Protein AF-A0A939UGF7-F1 (afdb_monomer_lite)

pLDDT: mean 97.0, std 5.58, range [65.94, 98.75]

Radius of gyration: 9.64 Å; chains: 1; bounding box: 22×9×26 Å

Secondary structure (DSSP, 8-state):
-EEEE--SS-TT-HHHHHHHHHHTTTSEEEE---S--

Structure (mmCIF, N/CA/C/O backbone):
data_AF-A0A939UGF7-F1
#
_entry.id   AF-A0A939UGF7-F1
#
loop_
_atom_site.group_PDB
_atom_site.id
_atom_site.type_symbol
_atom_site.label_atom_id
_atom_site.label_alt_id
_atom_site.label_comp_id
_atom_site.label_asym_id
_atom_site.label_entity_id
_atom_site.label_seq_id
_atom_site.pdbx_PDB_ins_code
_atom_site.Cartn_x
_atom_site.Cartn_y
_atom_site.Cartn_z
_atom_site.occupancy
_atom_site.B_iso_or_equiv
_atom_site.auth_seq_id
_atom_site.auth_comp_id
_atom_site.auth_asym_id
_atom_site.auth_atom_id
_atom_site.pdbx_PDB_model_num
ATOM 1 N N . MET A 1 1 ? -14.169 5.981 8.779 1.00 96.31 1 MET A N 1
ATOM 2 C CA . MET A 1 1 ? -14.365 6.484 7.399 1.00 96.31 1 MET A CA 1
ATOM 3 C C . MET A 1 1 ? -13.756 5.480 6.433 1.00 96.31 1 MET A C 1
ATOM 5 O O . MET A 1 1 ? -12.945 4.675 6.882 1.00 96.31 1 MET A O 1
ATOM 9 N N . LYS A 1 2 ? -14.144 5.511 5.155 1.00 98.19 2 LYS A N 1
ATOM 10 C CA . LYS A 1 2 ? -13.481 4.735 4.099 1.00 98.19 2 LYS A CA 1
ATOM 11 C C . LYS A 1 2 ? -12.536 5.660 3.341 1.00 98.19 2 LYS A C 1
ATOM 13 O O . LYS A 1 2 ? -12.979 6.714 2.889 1.00 98.19 2 LYS A O 1
ATOM 18 N N . ILE A 1 3 ? -11.260 5.300 3.259 1.00 98.50 3 ILE A N 1
ATOM 19 C CA . ILE A 1 3 ? -10.206 6.115 2.649 1.00 98.50 3 ILE A CA 1
ATOM 20 C C . ILE A 1 3 ? -9.639 5.362 1.449 1.00 98.50 3 ILE A C 1
ATOM 22 O O . ILE A 1 3 ? -9.190 4.226 1.583 1.00 98.50 3 ILE A O 1
ATOM 26 N N . LEU A 1 4 ? -9.630 6.019 0.290 1.00 98.56 4 LEU A N 1
ATOM 27 C CA . LEU A 1 4 ? -8.844 5.602 -0.867 1.00 98.56 4 LEU A CA 1
ATOM 28 C C . LEU A 1 4 ? -7.524 6.378 -0.851 1.00 98.56 4 LEU A C 1
ATOM 30 O O . LEU A 1 4 ? -7.535 7.607 -0.893 1.00 98.56 4 LEU A O 1
ATOM 34 N N . LEU A 1 5 ? -6.407 5.660 -0.780 1.00 98.31 5 LEU A N 1
ATOM 35 C CA . LEU A 1 5 ? -5.064 6.224 -0.742 1.00 98.31 5 LEU A CA 1
ATOM 36 C C . LEU A 1 5 ? -4.323 5.925 -2.050 1.00 98.31 5 LEU A C 1
ATOM 38 O O . LEU A 1 5 ? -4.248 4.772 -2.475 1.00 98.31 5 LEU A O 1
ATOM 42 N N . VAL A 1 6 ? -3.767 6.969 -2.663 1.00 98.44 6 VAL A N 1
ATOM 43 C CA . VAL A 1 6 ? -3.065 6.916 -3.953 1.00 98.44 6 VAL A CA 1
ATOM 44 C C . VAL A 1 6 ? -1.754 7.704 -3.883 1.00 98.44 6 VAL A C 1
ATOM 46 O O . VAL A 1 6 ? -1.614 8.588 -3.037 1.00 98.44 6 VAL A O 1
ATOM 49 N N . ASN A 1 7 ? -0.805 7.403 -4.768 1.00 97.75 7 ASN A N 1
ATOM 50 C CA . ASN A 1 7 ? 0.390 8.214 -5.021 1.00 97.75 7 ASN A CA 1
ATOM 51 C C . ASN A 1 7 ? 0.890 8.012 -6.464 1.00 97.75 7 ASN A C 1
ATOM 53 O O . ASN A 1 7 ? 0.428 7.115 -7.171 1.00 97.75 7 ASN A O 1
ATOM 57 N N . ASP A 1 8 ? 1.845 8.839 -6.879 1.00 97.62 8 ASP A N 1
ATOM 58 C CA . ASP A 1 8 ? 2.541 8.792 -8.168 1.00 97.62 8 ASP A CA 1
ATOM 59 C C . ASP A 1 8 ? 3.886 8.042 -8.113 1.00 97.62 8 ASP A C 1
ATOM 61 O O . ASP A 1 8 ? 4.276 7.439 -9.107 1.00 97.62 8 ASP A O 1
ATOM 65 N N . ASP A 1 9 ? 4.551 7.968 -6.952 1.00 97.31 9 ASP A N 1
ATOM 66 C CA . ASP A 1 9 ? 5.813 7.211 -6.780 1.00 97.31 9 ASP A CA 1
ATOM 67 C C . ASP A 1 9 ? 5.662 5.673 -6.883 1.00 97.31 9 ASP A C 1
ATOM 69 O O . ASP A 1 9 ? 6.649 4.932 -6.858 1.00 97.31 9 ASP A O 1
ATOM 73 N N . GLY A 1 10 ? 4.425 5.170 -6.936 1.00 98.00 10 GLY A N 1
ATOM 74 C CA . GLY A 1 10 ? 4.098 3.750 -7.053 1.00 98.00 10 GLY A CA 1
ATOM 75 C C . GLY A 1 10 ? 3.856 3.018 -5.726 1.00 98.00 10 GLY A C 1
ATOM 76 O O . GLY A 1 10 ? 4.221 3.465 -4.635 1.00 98.00 10 GLY A O 1
ATOM 77 N N . ILE A 1 11 ? 3.254 1.828 -5.833 1.00 98.19 11 ILE A N 1
ATOM 78 C CA . ILE A 1 11 ? 2.768 0.995 -4.720 1.00 98.19 11 ILE A CA 1
ATOM 79 C C . ILE A 1 11 ? 3.892 0.492 -3.804 1.00 98.19 11 ILE A C 1
ATOM 81 O O . ILE A 1 11 ? 3.678 0.164 -2.636 1.00 98.19 11 ILE A O 1
ATOM 85 N N . ALA A 1 12 ? 5.120 0.428 -4.325 1.00 97.50 12 ALA A N 1
ATOM 86 C CA . ALA A 1 12 ? 6.284 0.001 -3.564 1.00 97.50 12 ALA A CA 1
ATOM 87 C C . ALA A 1 12 ? 6.887 1.119 -2.694 1.00 97.50 12 ALA A C 1
ATOM 89 O O . ALA A 1 12 ? 7.677 0.795 -1.796 1.00 97.50 12 ALA A O 1
ATOM 90 N N . ALA A 1 13 ? 6.517 2.386 -2.926 1.00 98.25 13 ALA A N 1
ATOM 91 C CA . ALA A 1 13 ? 7.095 3.547 -2.261 1.00 98.25 13 ALA A CA 1
ATOM 92 C C . ALA A 1 13 ? 6.914 3.490 -0.736 1.00 98.25 13 ALA A C 1
ATOM 94 O O . ALA A 1 13 ? 5.860 3.126 -0.213 1.00 98.25 13 ALA A O 1
ATOM 95 N N . LYS A 1 14 ? 7.959 3.872 0.007 1.00 98.25 14 LYS A N 1
ATOM 96 C CA . LYS A 1 14 ? 7.934 3.827 1.479 1.00 98.25 14 LYS A CA 1
ATOM 97 C C . LYS A 1 14 ? 6.897 4.787 2.070 1.00 98.25 14 LYS A C 1
ATOM 99 O O . LYS A 1 14 ? 6.289 4.457 3.081 1.00 98.25 14 LYS A O 1
ATOM 104 N N . GLY A 1 15 ? 6.676 5.935 1.425 1.00 98.19 15 GLY A N 1
ATOM 105 C CA . GLY A 1 15 ? 5.738 6.958 1.893 1.00 98.19 15 GLY A CA 1
ATOM 106 C C . GLY A 1 15 ? 4.293 6.462 1.951 1.00 98.19 15 GLY A C 1
ATOM 107 O O . GLY A 1 15 ? 3.664 6.550 3.003 1.00 98.19 15 GLY A O 1
ATOM 108 N N . ILE A 1 16 ? 3.784 5.876 0.860 1.00 98.38 16 ILE A N 1
ATOM 109 C CA . ILE A 1 16 ? 2.398 5.383 0.817 1.00 98.38 16 ILE A CA 1
ATOM 110 C C . ILE A 1 16 ? 2.168 4.211 1.781 1.00 98.38 16 ILE A C 1
ATOM 112 O O . IL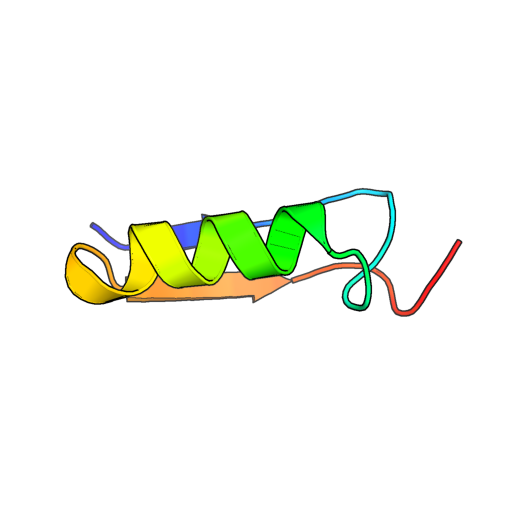E A 1 16 ? 1.111 4.131 2.403 1.00 98.38 16 ILE A O 1
ATOM 116 N N . LYS A 1 17 ? 3.176 3.349 1.980 1.00 98.50 17 LYS A N 1
ATOM 117 C CA . LYS A 1 17 ? 3.122 2.254 2.962 1.00 98.50 17 LYS A CA 1
ATOM 118 C C . LYS A 1 17 ? 3.051 2.774 4.394 1.00 98.50 17 LYS A C 1
ATOM 120 O O . LYS A 1 17 ? 2.142 2.398 5.124 1.00 98.50 17 LYS A O 1
ATOM 125 N N . ALA A 1 18 ? 3.949 3.689 4.759 1.00 98.75 18 ALA A N 1
ATOM 126 C CA . ALA A 1 18 ? 3.964 4.285 6.092 1.00 98.75 18 ALA A CA 1
ATOM 127 C C . ALA A 1 18 ? 2.647 5.014 6.403 1.00 98.75 18 ALA A C 1
ATOM 129 O O . ALA A 1 18 ? 2.110 4.901 7.503 1.00 98.75 18 ALA A O 1
ATOM 130 N N . LEU A 1 19 ? 2.086 5.725 5.421 1.00 98.56 19 LEU A N 1
ATOM 131 C CA . LEU A 1 19 ? 0.810 6.410 5.596 1.00 98.56 19 LEU A CA 1
ATO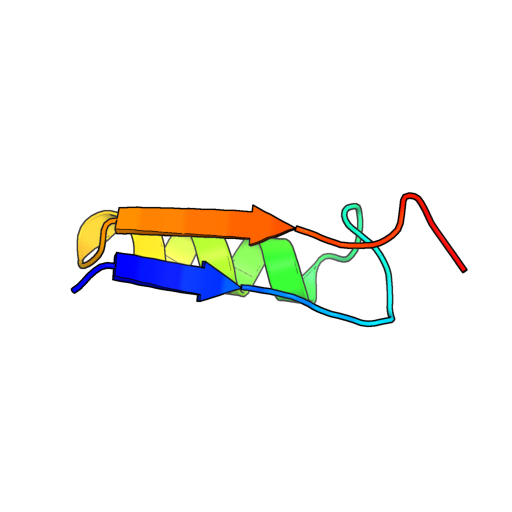M 132 C C . LEU A 1 19 ? -0.356 5.421 5.758 1.00 98.56 19 LEU A C 1
ATOM 134 O O . LEU A 1 19 ? -1.203 5.617 6.629 1.00 98.56 19 LEU A O 1
ATOM 138 N N . ALA A 1 20 ? -0.386 4.342 4.973 1.00 98.56 20 ALA A N 1
ATOM 139 C CA . ALA A 1 20 ? -1.390 3.291 5.121 1.00 98.56 20 ALA A CA 1
ATOM 140 C C . ALA A 1 20 ? -1.321 2.619 6.505 1.00 98.56 20 ALA A C 1
ATOM 142 O O . ALA A 1 20 ? -2.361 2.433 7.135 1.00 98.56 20 ALA A O 1
ATOM 143 N N . GLU A 1 21 ? -0.118 2.318 7.005 1.00 98.62 21 GLU A N 1
ATOM 144 C CA . GLU A 1 21 ? 0.102 1.708 8.326 1.00 98.62 21 GLU A CA 1
ATOM 145 C C . GLU A 1 21 ? -0.422 2.579 9.475 1.00 98.62 21 GLU A C 1
ATOM 147 O O . GLU A 1 21 ? -1.035 2.062 10.406 1.00 98.62 21 GLU A O 1
ATOM 152 N N . VAL A 1 22 ? -0.237 3.900 9.397 1.00 98.62 22 VAL A N 1
ATOM 153 C CA . VAL A 1 22 ? -0.728 4.840 10.419 1.00 98.62 22 VAL A CA 1
ATOM 154 C C . VAL A 1 22 ? -2.251 5.012 10.360 1.00 98.62 22 VAL A C 1
ATOM 156 O O . VAL A 1 22 ? -2.890 5.186 11.396 1.00 98.62 22 VAL A O 1
ATOM 159 N N . LEU A 1 23 ? -2.856 4.964 9.170 1.00 98.56 23 LEU A N 1
ATOM 160 C CA . LEU A 1 23 ? -4.299 5.179 8.997 1.00 98.56 23 LEU A CA 1
ATOM 161 C C . LEU A 1 23 ? -5.142 3.919 9.254 1.00 98.56 23 LEU A C 1
ATOM 163 O O . LEU A 1 23 ? -6.278 4.033 9.723 1.00 98.56 23 LEU A O 1
ATOM 167 N N . ALA A 1 24 ? -4.604 2.730 8.968 1.00 98.38 24 ALA A N 1
ATOM 168 C CA . ALA A 1 24 ? -5.325 1.458 9.047 1.00 98.38 24 ALA A CA 1
ATOM 169 C C . ALA A 1 24 ? -5.947 1.132 10.427 1.00 98.38 24 ALA A C 1
ATOM 171 O O . ALA A 1 24 ? -7.048 0.581 10.447 1.00 98.38 24 ALA A O 1
ATOM 172 N N . PRO A 1 25 ? -5.346 1.491 11.583 1.00 98.56 25 PRO A N 1
ATOM 173 C CA . PRO A 1 25 ? -5.970 1.266 12.890 1.00 98.56 25 PRO A CA 1
ATOM 174 C C . PRO A 1 25 ? -7.242 2.091 13.132 1.00 98.56 25 PRO A C 1
ATOM 176 O O . PRO A 1 25 ? -8.040 1.754 14.005 1.00 98.56 25 PRO A O 1
ATOM 179 N N . HIS A 1 26 ? -7.433 3.184 12.390 1.00 98.50 26 HIS A N 1
ATOM 180 C CA . HIS A 1 26 ? -8.519 4.141 12.616 1.00 98.50 26 HIS A CA 1
ATOM 181 C C . HIS A 1 26 ? -9.591 4.098 11.523 1.00 98.50 26 HIS A C 1
ATOM 183 O O . HIS A 1 26 ? -10.739 4.503 11.751 1.00 98.50 26 HIS A O 1
ATOM 189 N N . HIS A 1 27 ? -9.233 3.645 10.320 1.00 98.44 27 HIS A N 1
ATOM 190 C CA . HIS A 1 27 ? -10.064 3.737 9.124 1.00 98.44 27 HIS A CA 1
ATOM 191 C C . HIS A 1 27 ? -9.920 2.501 8.230 1.00 98.44 27 HIS A C 1
ATOM 193 O O . HIS A 1 27 ? -8.887 1.843 8.208 1.00 98.44 27 HIS A O 1
ATOM 199 N N . GLU A 1 28 ? -10.952 2.222 7.434 1.00 98.62 28 GLU A N 1
ATOM 200 C CA . GLU A 1 28 ? -10.861 1.248 6.344 1.00 98.62 28 GLU A CA 1
ATOM 201 C C . GLU A 1 28 ? -10.091 1.905 5.191 1.00 98.62 28 GLU A 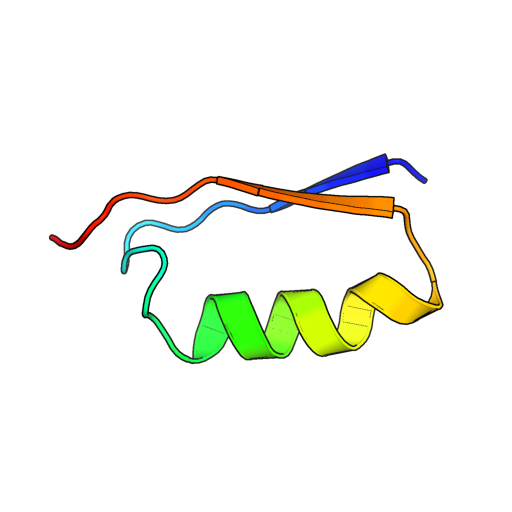C 1
ATOM 203 O O . GLU A 1 28 ? -10.585 2.862 4.587 1.00 98.62 28 GLU A O 1
ATOM 208 N N . VAL A 1 29 ? -8.872 1.432 4.928 1.00 98.62 29 VAL A N 1
ATOM 209 C CA . VAL A 1 29 ? -7.969 1.996 3.915 1.00 98.62 29 VAL A CA 1
ATOM 210 C C . VAL A 1 29 ? -7.853 1.043 2.730 1.00 98.62 29 VAL A C 1
ATOM 212 O O . VAL A 1 29 ? -7.512 -0.126 2.893 1.00 98.62 29 VAL A O 1
ATOM 215 N N . VAL A 1 30 ? -8.088 1.565 1.527 1.00 98.69 30 VAL A N 1
ATOM 216 C CA . VAL A 1 30 ? -7.808 0.890 0.256 1.00 98.69 30 VAL A CA 1
ATOM 217 C C . VAL A 1 30 ? -6.675 1.641 -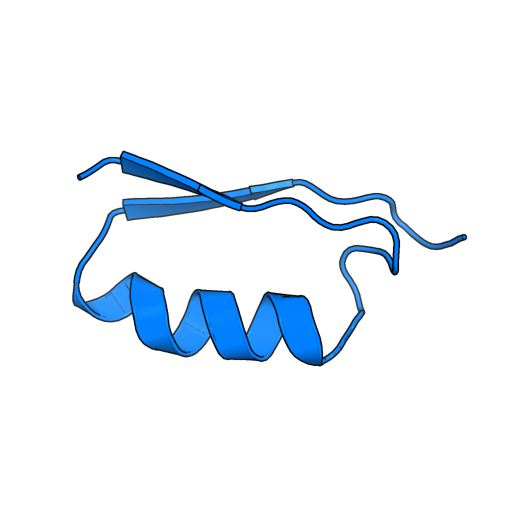0.431 1.00 98.69 30 VAL A C 1
ATOM 219 O O . VAL A 1 30 ? -6.772 2.850 -0.625 1.00 98.69 30 VAL A O 1
ATOM 222 N N . VAL A 1 31 ? -5.605 0.937 -0.796 1.00 98.44 31 VAL A N 1
ATOM 223 C CA . VAL A 1 31 ? -4.438 1.533 -1.460 1.00 98.44 31 VAL A CA 1
ATOM 224 C C . VAL A 1 31 ? -4.447 1.159 -2.938 1.00 98.44 31 VAL A C 1
ATOM 226 O O . VAL A 1 31 ? -4.490 -0.024 -3.273 1.00 98.44 31 VAL A O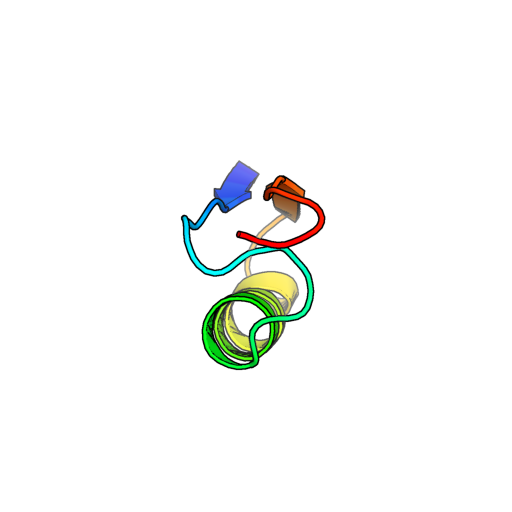 1
ATOM 229 N N . VAL A 1 32 ? -4.389 2.159 -3.818 1.00 98.38 32 VAL A N 1
AT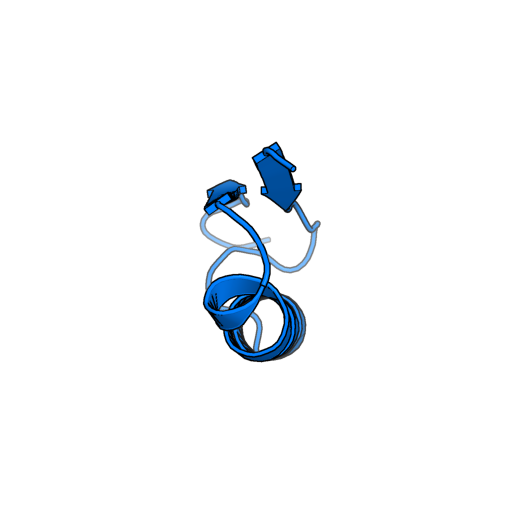OM 230 C CA . VAL A 1 32 ? -4.284 1.974 -5.272 1.00 98.38 32 VAL A CA 1
ATOM 231 C C . VAL A 1 32 ? -3.203 2.904 -5.804 1.00 98.38 32 VAL A C 1
ATOM 233 O O . VAL A 1 32 ? -3.315 4.119 -5.697 1.00 98.38 32 VAL A O 1
ATOM 236 N N . ALA A 1 33 ? -2.153 2.341 -6.388 1.00 98.12 33 ALA A N 1
ATOM 237 C CA . ALA A 1 33 ? -1.037 3.101 -6.939 1.00 98.12 33 ALA A CA 1
ATOM 238 C C . ALA A 1 33 ? -0.411 2.363 -8.136 1.00 98.12 33 ALA A C 1
ATOM 240 O O . ALA A 1 33 ? -0.612 1.149 -8.260 1.00 98.12 33 ALA A O 1
ATOM 241 N N . PRO A 1 34 ? 0.353 3.056 -9.006 1.00 98.00 34 PRO A N 1
ATOM 242 C CA . PRO A 1 34 ? 1.096 2.430 -10.100 1.00 98.00 34 PRO A CA 1
ATOM 243 C C . PRO A 1 34 ? 2.051 1.332 -9.612 1.00 98.00 34 PRO A C 1
ATOM 245 O O . PRO A 1 34 ? 2.524 1.366 -8.477 1.00 98.00 34 PRO A O 1
ATOM 248 N N . GLN A 1 35 ? 2.393 0.370 -10.472 1.00 96.38 35 GLN A N 1
ATOM 249 C CA . GLN A 1 35 ? 3.393 -0.651 -10.126 1.00 96.38 35 GLN A CA 1
ATOM 250 C C . GLN A 1 35 ? 4.800 -0.045 -9.935 1.00 96.38 35 GLN A C 1
ATOM 252 O O . GLN A 1 35 ? 5.559 -0.508 -9.084 1.00 96.38 35 GLN A O 1
ATOM 257 N N . GLY A 1 36 ? 5.113 1.011 -10.687 1.00 85.88 36 GLY A N 1
ATOM 258 C CA . GLY A 1 36 ? 6.321 1.836 -10.631 1.00 85.88 36 GLY A CA 1
ATOM 259 C C . GLY A 1 36 ? 6.120 3.091 -11.493 1.00 85.88 36 GLY A C 1
ATOM 260 O O . GLY A 1 36 ? 5.020 3.270 -12.024 1.00 85.88 36 GLY A O 1
ATOM 261 N N . GLN A 1 37 ? 7.153 3.931 -11.616 1.00 65.94 37 GLN A N 1
ATOM 262 C CA . GLN A 1 37 ? 7.188 4.989 -12.639 1.00 65.94 37 GLN A CA 1
ATOM 263 C C . GLN A 1 37 ? 7.295 4.403 -14.047 1.00 65.94 37 GLN A C 1
ATOM 265 O O . GLN A 1 37 ? 8.029 3.399 -14.208 1.00 65.94 37 GLN A O 1
#

Foldseek 3Di:
DEDEQEDAQFPPDPVSVVVCVVCVVPYRYDYDYHNGD

Sequence (37 aa):
MKILLVNDDGIAAKGIKALAEVLAPHHEVVVVAPQGQ